Protein AF-A0A2G1X499-F1 (afdb_monomer_lite)

pLDDT: mean 79.34, std 10.53, range [50.34, 92.12]

Structure (mmCIF, N/CA/C/O backbone):
data_AF-A0A2G1X499-F1
#
_entry.id   AF-A0A2G1X499-F1
#
loop_
_atom_site.group_PDB
_atom_site.id
_atom_site.type_symbol
_atom_site.label_atom_id
_atom_site.label_alt_id
_atom_site.label_comp_id
_atom_site.label_asym_id
_atom_site.label_entity_id
_atom_site.label_seq_id
_atom_site.pdbx_PDB_ins_code
_atom_site.Cartn_x
_atom_site.Cartn_y
_atom_site.Cartn_z
_atom_site.occupancy
_atom_site.B_iso_or_equiv
_atom_site.auth_seq_id
_atom_site.auth_comp_id
_atom_site.auth_asym_id
_atom_site.auth_atom_id
_atom_site.pdbx_PDB_model_num
ATOM 1 N N . MET A 1 1 ? -20.278 14.173 -0.430 1.00 50.34 1 MET A N 1
ATOM 2 C CA . MET A 1 1 ? -18.853 13.889 -0.158 1.00 50.34 1 MET A CA 1
ATOM 3 C C . MET A 1 1 ? -18.603 12.448 -0.572 1.00 50.34 1 MET A C 1
ATOM 5 O O . MET A 1 1 ? -19.264 11.586 0.004 1.00 50.34 1 MET A O 1
ATOM 9 N N . PRO A 1 2 ? -17.792 12.165 -1.607 1.00 51.38 2 PRO A N 1
ATOM 10 C CA . PRO A 1 2 ? -17.475 10.784 -1.952 1.00 51.38 2 PRO A CA 1
ATOM 11 C C . PRO A 1 2 ? -16.777 10.159 -0.741 1.00 51.38 2 PRO A C 1
ATOM 13 O O . PRO A 1 2 ? -15.856 10.737 -0.170 1.00 51.38 2 PRO A O 1
ATOM 16 N N . SER A 1 3 ? -17.305 9.041 -0.250 1.00 63.50 3 SER A N 1
ATOM 17 C CA . SER A 1 3 ? -16.663 8.301 0.833 1.00 63.50 3 SER A CA 1
ATOM 18 C C . SER A 1 3 ? -15.533 7.489 0.217 1.00 63.50 3 SER A C 1
ATOM 20 O O . SER A 1 3 ? -15.728 6.313 -0.075 1.00 63.50 3 SER A O 1
ATOM 22 N N . ASP A 1 4 ? -14.381 8.120 -0.010 1.00 68.69 4 ASP A N 1
ATOM 23 C CA . ASP A 1 4 ? -13.176 7.444 -0.498 1.00 68.69 4 ASP A CA 1
ATOM 24 C C . ASP A 1 4 ? -12.610 6.561 0.622 1.00 68.69 4 ASP A C 1
ATOM 26 O O . ASP A 1 4 ? -11.713 6.919 1.390 1.00 68.69 4 ASP A O 1
ATOM 30 N N . ARG A 1 5 ? -13.239 5.396 0.777 1.00 76.94 5 ARG A N 1
ATOM 31 C CA . ARG A 1 5 ? -12.830 4.319 1.671 1.00 76.94 5 ARG A CA 1
ATOM 32 C C . ARG A 1 5 ? -12.346 3.165 0.811 1.00 76.94 5 ARG A C 1
ATOM 34 O O . ARG A 1 5 ? -13.099 2.644 -0.009 1.00 76.94 5 ARG A O 1
ATOM 41 N N . LEU A 1 6 ? -11.106 2.751 1.021 1.00 78.81 6 LEU A N 1
ATOM 42 C CA . LEU A 1 6 ? -10.535 1.563 0.397 1.00 78.81 6 LEU A CA 1
ATOM 43 C C . LEU A 1 6 ? -10.505 0.414 1.400 1.00 78.81 6 LEU A C 1
ATOM 45 O O . LEU A 1 6 ? -10.636 0.620 2.602 1.00 78.81 6 LEU A O 1
ATOM 49 N N . ARG A 1 7 ? -10.376 -0.821 0.922 1.00 84.94 7 ARG A N 1
ATOM 50 C CA . ARG A 1 7 ? -10.256 -1.981 1.809 1.00 84.94 7 ARG A CA 1
ATOM 51 C C . ARG A 1 7 ? -8.790 -2.250 2.095 1.00 84.94 7 ARG A C 1
ATOM 53 O O . ARG A 1 7 ? -7.953 -2.162 1.200 1.00 84.94 7 ARG A O 1
ATOM 60 N N . CYS A 1 8 ? -8.485 -2.586 3.341 1.00 86.25 8 CYS A N 1
ATOM 61 C CA . CYS A 1 8 ? -7.157 -3.043 3.711 1.00 86.25 8 CYS A CA 1
ATOM 62 C C . CYS A 1 8 ? -6.737 -4.251 2.855 1.00 86.25 8 CYS A C 1
ATOM 64 O O . CYS A 1 8 ? -7.546 -5.153 2.638 1.00 86.25 8 CYS A O 1
ATOM 66 N N . VAL A 1 9 ? -5.488 -4.292 2.380 1.00 82.69 9 VAL A N 1
ATOM 67 C CA . VAL A 1 9 ? -5.012 -5.409 1.535 1.00 82.69 9 VAL A CA 1
ATOM 68 C C . VAL A 1 9 ? -4.925 -6.722 2.315 1.00 82.69 9 VAL A C 1
ATOM 70 O O . VAL A 1 9 ? -5.097 -7.793 1.742 1.00 82.69 9 VAL A O 1
ATOM 73 N N . GLU A 1 10 ? -4.735 -6.618 3.631 1.00 87.00 10 GLU A N 1
ATOM 74 C CA . GLU A 1 10 ? -4.572 -7.756 4.531 1.00 87.00 10 GLU A CA 1
ATOM 75 C C . GLU A 1 10 ? -5.915 -8.190 5.137 1.00 87.00 10 GLU A C 1
ATOM 77 O O . GLU A 1 10 ? -6.438 -9.260 4.835 1.00 87.00 10 GLU A O 1
ATOM 82 N N . CYS A 1 11 ? -6.532 -7.337 5.964 1.00 90.12 11 CYS A N 1
ATOM 83 C CA . CYS A 1 11 ? -7.751 -7.694 6.698 1.00 90.12 11 CYS A CA 1
ATOM 84 C C . CYS A 1 11 ? -9.053 -7.367 5.955 1.00 90.12 11 CYS A C 1
ATOM 86 O O . CYS A 1 11 ? -10.126 -7.718 6.434 1.00 90.12 11 CYS A O 1
ATOM 88 N N . ARG A 1 12 ? -8.981 -6.691 4.798 1.00 85.50 12 ARG A N 1
ATOM 89 C CA . ARG A 1 12 ? -10.132 -6.278 3.965 1.00 85.50 12 ARG A CA 1
ATOM 90 C C . ARG A 1 12 ? -11.149 -5.355 4.636 1.00 85.50 12 ARG A C 1
ATOM 92 O O . ARG A 1 12 ? -12.186 -5.065 4.035 1.00 85.50 12 ARG A O 1
ATOM 99 N N . GLU A 1 13 ? -10.833 -4.850 5.821 1.00 87.56 13 GLU A N 1
ATOM 100 C CA . GLU A 1 13 ? -11.657 -3.877 6.529 1.00 87.56 13 GLU A CA 1
ATOM 101 C C . GLU A 1 13 ? -11.643 -2.527 5.784 1.00 87.56 13 GLU A C 1
ATOM 103 O O . GLU A 1 13 ? -10.592 -2.143 5.250 1.00 87.56 13 GLU A O 1
ATOM 108 N N . PRO A 1 14 ? -12.775 -1.804 5.694 1.00 83.94 14 PRO A N 1
ATOM 109 C CA . PRO A 1 14 ? -12.825 -0.462 5.128 1.00 83.94 14 PRO A CA 1
ATOM 110 C C . PRO A 1 14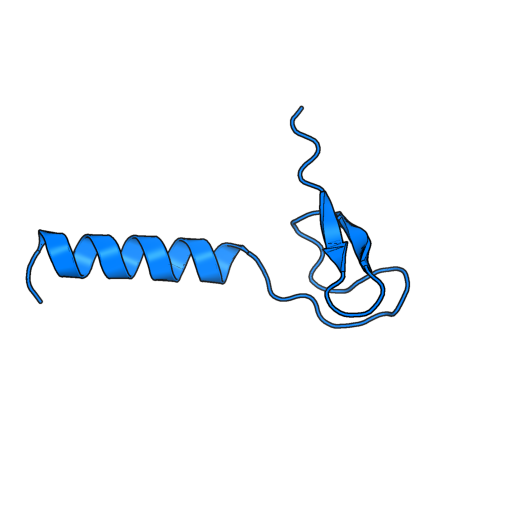 ? -11.989 0.522 5.950 1.00 83.94 14 PRO A C 1
ATOM 112 O O . PRO A 1 14 ? -12.209 0.727 7.139 1.00 83.94 14 PRO A O 1
ATOM 115 N N . ILE A 1 15 ? -1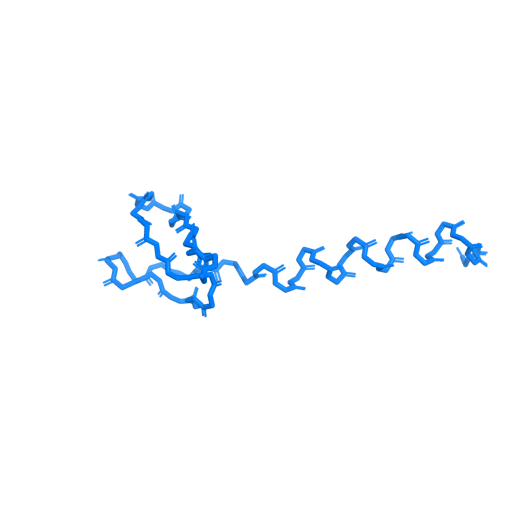1.065 1.194 5.279 1.00 83.75 15 ILE A N 1
ATOM 116 C CA . ILE A 1 15 ? -10.178 2.211 5.834 1.00 83.75 15 ILE A CA 1
ATOM 117 C C . ILE A 1 15 ? -10.218 3.470 4.953 1.00 83.75 15 ILE A C 1
ATOM 119 O O . ILE A 1 15 ? -10.601 3.385 3.784 1.00 83.75 15 ILE A O 1
ATOM 123 N N . PRO A 1 16 ? -9.854 4.655 5.470 1.00 80.88 16 PRO A N 1
ATOM 124 C CA . PRO A 1 16 ? -9.821 5.856 4.641 1.00 80.88 16 PRO A CA 1
ATOM 125 C C . PRO A 1 16 ? -8.727 5.756 3.567 1.00 80.88 16 PRO A C 1
ATOM 127 O O . PRO A 1 16 ? -7.688 5.142 3.796 1.00 80.88 16 PRO A O 1
ATOM 130 N N . VAL A 1 17 ? -8.958 6.369 2.402 1.00 77.12 17 VAL A N 1
ATOM 131 C CA . VAL A 1 17 ? -8.028 6.358 1.254 1.00 77.12 17 VAL A CA 1
ATOM 132 C C . VAL A 1 17 ? -6.625 6.880 1.590 1.00 77.12 17 VAL A C 1
ATOM 134 O O . VAL A 1 17 ? -5.632 6.391 1.056 1.00 77.12 17 VAL A O 1
ATOM 137 N N . ASP A 1 18 ? -6.542 7.806 2.546 1.00 74.44 18 ASP A N 1
ATOM 138 C CA . ASP A 1 18 ? -5.291 8.407 3.016 1.00 74.44 18 ASP A CA 1
ATOM 139 C C . ASP A 1 18 ? -4.655 7.658 4.202 1.00 74.44 18 ASP A C 1
ATOM 141 O O . ASP A 1 18 ? -3.605 8.068 4.711 1.00 74.44 18 ASP A O 1
ATOM 145 N N . ALA A 1 19 ? -5.261 6.561 4.681 1.00 76.06 19 ALA A N 1
ATOM 146 C CA . ALA A 1 19 ? -4.647 5.750 5.730 1.00 76.06 19 ALA A CA 1
ATOM 147 C C . ALA A 1 19 ? -3.393 5.062 5.191 1.00 76.06 19 ALA A C 1
ATOM 149 O O . ALA A 1 19 ? -3.470 4.102 4.430 1.00 76.06 19 ALA A O 1
ATOM 150 N N . ARG A 1 20 ? -2.227 5.500 5.677 1.00 79.19 20 ARG A N 1
ATOM 151 C CA . ARG A 1 20 ? -0.941 4.816 5.459 1.00 79.19 20 ARG A CA 1
ATOM 152 C C . ARG A 1 20 ? -0.811 3.525 6.267 1.00 79.19 20 ARG A C 1
ATOM 154 O O . ARG A 1 20 ? -0.007 2.666 5.930 1.00 79.19 20 ARG A O 1
ATOM 161 N N . ILE A 1 21 ? -1.572 3.402 7.353 1.00 83.81 21 ILE A N 1
ATOM 162 C CA . ILE A 1 21 ? -1.557 2.251 8.257 1.00 83.81 21 ILE A CA 1
ATOM 163 C C . ILE A 1 21 ? -3.005 1.870 8.549 1.00 83.81 21 ILE A C 1
ATOM 165 O O . ILE A 1 21 ? -3.815 2.729 8.900 1.00 83.81 21 ILE A O 1
ATOM 169 N N . CYS A 1 22 ? -3.341 0.588 8.418 1.00 86.81 22 CYS A N 1
ATOM 170 C CA . CYS A 1 22 ? -4.670 0.102 8.766 1.00 86.81 22 CYS A CA 1
ATOM 171 C C . CYS A 1 22 ? -4.905 0.218 10.288 1.00 86.81 22 CYS A C 1
ATOM 173 O O . CYS A 1 22 ? -4.127 -0.350 11.054 1.00 86.81 22 CYS A O 1
ATOM 175 N N . PRO A 1 23 ? -5.986 0.863 10.766 1.00 83.00 23 PRO A N 1
ATOM 176 C CA . PRO A 1 23 ? -6.269 0.965 12.200 1.00 83.00 23 PRO A CA 1
ATOM 177 C C . PRO A 1 23 ? -6.656 -0.376 12.846 1.00 83.00 23 PRO A C 1
ATOM 179 O O . PRO A 1 23 ? -6.590 -0.503 14.064 1.00 83.00 23 PRO A O 1
ATOM 182 N N . HIS A 1 24 ? -7.033 -1.380 12.051 1.00 86.81 24 HIS A N 1
ATOM 183 C CA . HIS A 1 24 ? -7.495 -2.675 12.554 1.00 86.81 24 HIS A CA 1
ATOM 184 C C . HIS A 1 24 ? -6.352 -3.678 12.723 1.00 86.81 24 HIS A C 1
ATOM 186 O O . HIS A 1 24 ? -6.177 -4.244 13.797 1.00 86.81 24 HIS A O 1
ATOM 192 N N . CYS A 1 25 ? -5.552 -3.889 11.675 1.00 90.00 25 CYS A N 1
ATOM 193 C CA . CYS A 1 25 ? -4.463 -4.871 11.684 1.00 90.00 25 CYS A CA 1
ATOM 194 C C . CYS A 1 25 ? -3.065 -4.244 11.749 1.00 90.00 25 CYS A C 1
ATOM 196 O O . CYS A 1 25 ? -2.080 -4.971 11.836 1.00 90.00 25 CYS A O 1
ATOM 198 N N . ARG A 1 26 ? -2.960 -2.908 11.704 1.00 87.06 26 ARG A N 1
ATOM 199 C CA . ARG A 1 26 ? -1.693 -2.155 11.671 1.00 87.06 26 ARG A CA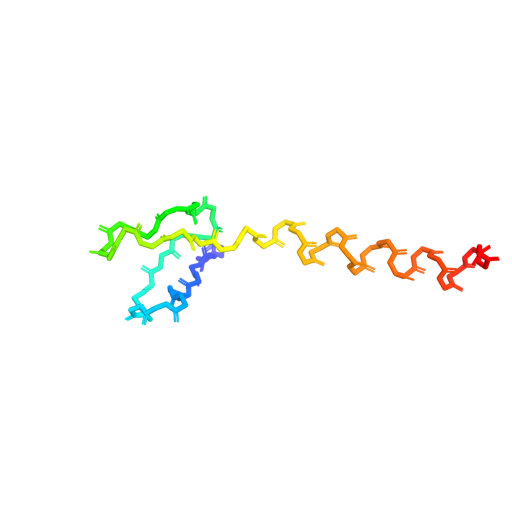 1
ATOM 200 C C . ARG A 1 26 ? -0.778 -2.483 10.487 1.00 87.06 26 ARG A C 1
ATOM 202 O O . ARG A 1 26 ? 0.393 -2.116 10.511 1.00 87.06 26 ARG A O 1
ATOM 209 N N . THR A 1 27 ? -1.309 -3.107 9.433 1.00 84.69 27 THR A N 1
ATOM 210 C CA . THR A 1 27 ? -0.555 -3.304 8.191 1.00 84.69 27 THR A CA 1
ATOM 211 C C . THR A 1 27 ? -0.310 -1.974 7.481 1.00 84.69 27 THR A C 1
ATOM 213 O O . THR A 1 27 ? -1.140 -1.058 7.549 1.00 84.69 27 THR A O 1
ATOM 216 N N . ILE A 1 28 ? 0.827 -1.878 6.797 1.00 82.62 28 ILE A N 1
ATOM 217 C CA . ILE A 1 28 ? 1.197 -0.712 5.997 1.00 82.62 28 ILE A CA 1
ATOM 218 C C . ILE A 1 28 ? 0.402 -0.776 4.697 1.00 82.62 28 ILE A C 1
ATOM 220 O O . ILE A 1 28 ? 0.474 -1.749 3.950 1.00 82.62 28 ILE A O 1
ATOM 224 N N . GLN A 1 29 ? -0.372 0.269 4.439 1.00 81.81 29 GLN A N 1
ATOM 225 C CA . GLN A 1 29 ? -1.215 0.363 3.262 1.00 81.81 29 GLN A CA 1
ATOM 226 C C . GLN A 1 29 ? -0.462 1.075 2.135 1.00 81.81 29 GLN A C 1
ATOM 228 O O . GLN A 1 29 ? 0.110 2.145 2.373 1.00 81.81 29 GLN A O 1
ATOM 233 N N . PRO A 1 30 ? -0.454 0.512 0.912 1.00 70.38 30 PRO A N 1
ATOM 234 C CA . PRO A 1 30 ? 0.110 1.193 -0.243 1.00 70.38 30 PRO A CA 1
ATOM 235 C C . PRO A 1 30 ? -0.702 2.463 -0.511 1.00 70.38 30 PRO A C 1
ATOM 237 O O . PRO A 1 30 ? -1.929 2.425 -0.599 1.00 70.38 30 PRO A O 1
ATOM 240 N N . SER A 1 31 ? -0.023 3.609 -0.579 1.00 66.56 31 SER A N 1
ATOM 241 C CA . SER A 1 31 ? -0.692 4.886 -0.811 1.00 66.56 31 SER A CA 1
ATOM 242 C C . SER A 1 31 ? -1.144 4.983 -2.276 1.00 66.56 31 SER A C 1
ATOM 244 O O . SER A 1 31 ? -0.285 4.892 -3.157 1.00 66.56 31 SER A O 1
ATOM 246 N N . PRO A 1 32 ? -2.429 5.267 -2.553 1.00 61.56 32 PRO A N 1
ATOM 247 C CA . PRO A 1 32 ? -2.983 5.338 -3.913 1.00 61.56 32 PRO A CA 1
ATOM 248 C C . PRO A 1 32 ? -2.404 6.478 -4.768 1.00 61.56 32 PRO A C 1
ATOM 250 O O . PRO A 1 32 ? -2.556 6.494 -5.986 1.00 61.56 32 PRO A O 1
ATOM 253 N N . LEU A 1 33 ? -1.686 7.421 -4.153 1.00 59.41 33 LEU A N 1
ATOM 254 C CA . LEU A 1 33 ? -0.954 8.473 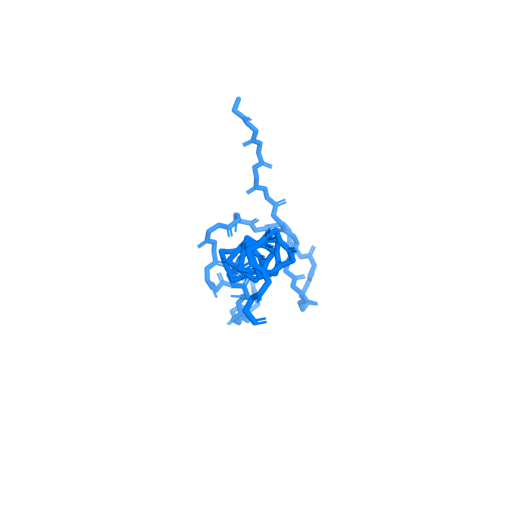-4.863 1.00 59.41 33 LEU A CA 1
ATOM 255 C C . LEU A 1 33 ? 0.176 7.924 -5.752 1.00 59.41 33 LEU A C 1
ATOM 257 O O . LEU A 1 33 ? 0.531 8.565 -6.739 1.00 59.41 33 LEU A O 1
ATOM 261 N N . LEU A 1 34 ? 0.725 6.746 -5.428 1.00 60.75 34 LEU A N 1
ATOM 262 C CA . LEU A 1 34 ? 1.732 6.091 -6.267 1.00 60.75 34 LEU A CA 1
ATOM 263 C C . LEU A 1 34 ? 1.122 5.586 -7.583 1.00 60.75 34 LEU A C 1
ATOM 265 O O . LEU A 1 34 ? 1.724 5.798 -8.632 1.00 60.75 34 LEU A O 1
ATOM 269 N N . ASP A 1 35 ? -0.085 5.014 -7.553 1.00 65.25 35 ASP A N 1
ATOM 270 C CA . ASP A 1 35 ? -0.786 4.553 -8.761 1.00 65.25 35 ASP A CA 1
ATOM 271 C C . ASP A 1 35 ? -1.108 5.709 -9.713 1.00 65.25 35 ASP A C 1
ATOM 273 O O . ASP A 1 35 ? -0.845 5.627 -10.913 1.00 65.25 35 ASP A O 1
ATOM 277 N N . VAL A 1 36 ? -1.604 6.832 -9.183 1.00 74.12 36 VAL A N 1
ATOM 278 C CA . VAL A 1 36 ? -1.893 8.023 -10.000 1.00 74.12 36 VAL A CA 1
ATOM 279 C C . VAL A 1 36 ? -0.612 8.575 -10.633 1.00 74.12 36 VAL A C 1
ATOM 281 O O . VAL A 1 36 ? -0.611 8.919 -11.814 1.00 74.12 36 VAL A O 1
ATOM 284 N N . GLY A 1 37 ? 0.493 8.614 -9.883 1.00 77.62 37 GLY A N 1
ATOM 285 C CA . GLY A 1 37 ? 1.788 9.066 -10.393 1.00 77.62 37 GLY A CA 1
ATOM 286 C C . GLY A 1 37 ? 2.309 8.210 -11.551 1.00 77.62 37 GLY A C 1
ATOM 287 O O . GLY A 1 37 ? 2.756 8.758 -12.559 1.00 77.62 37 GLY A O 1
ATOM 288 N N . VAL A 1 38 ? 2.199 6.881 -11.447 1.00 80.81 38 VAL A N 1
ATOM 289 C CA . VAL A 1 38 ? 2.632 5.948 -12.502 1.00 80.81 38 VAL A CA 1
ATOM 290 C C . VAL A 1 38 ? 1.767 6.085 -13.753 1.00 80.81 38 VAL A C 1
ATOM 292 O O . VAL A 1 38 ? 2.305 6.139 -14.858 1.00 80.81 38 VAL A O 1
ATOM 295 N N . VAL A 1 39 ? 0.443 6.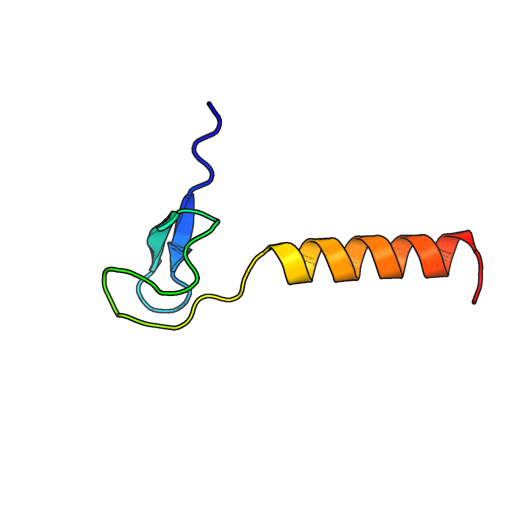196 -13.601 1.00 84.12 39 VAL A N 1
ATOM 296 C CA . VAL A 1 39 ? -0.469 6.376 -14.742 1.00 84.12 39 VAL A CA 1
ATOM 297 C C . VAL A 1 39 ? -0.179 7.690 -15.468 1.00 84.12 39 VAL A C 1
ATOM 299 O O . VAL A 1 39 ? -0.046 7.693 -16.690 1.00 84.12 39 VAL A O 1
ATOM 302 N N . VAL A 1 40 ? -0.022 8.799 -14.738 1.00 85.81 40 VAL A N 1
ATOM 303 C CA . VAL A 1 40 ? 0.286 10.110 -15.335 1.00 85.81 40 VAL A CA 1
ATOM 304 C C . VAL A 1 40 ? 1.639 10.091 -16.044 1.00 85.81 40 VAL A C 1
ATOM 306 O O . VAL A 1 40 ? 1.731 10.551 -17.181 1.00 85.81 40 VAL A O 1
ATOM 309 N N . ALA A 1 41 ? 2.673 9.522 -15.418 1.00 85.50 41 ALA A N 1
ATOM 310 C CA . ALA A 1 41 ? 3.995 9.400 -16.027 1.00 85.50 41 ALA A CA 1
ATOM 311 C C . ALA A 1 41 ? 3.965 8.532 -17.298 1.00 85.50 41 ALA A C 1
ATOM 313 O O . ALA A 1 41 ? 4.556 8.908 -18.309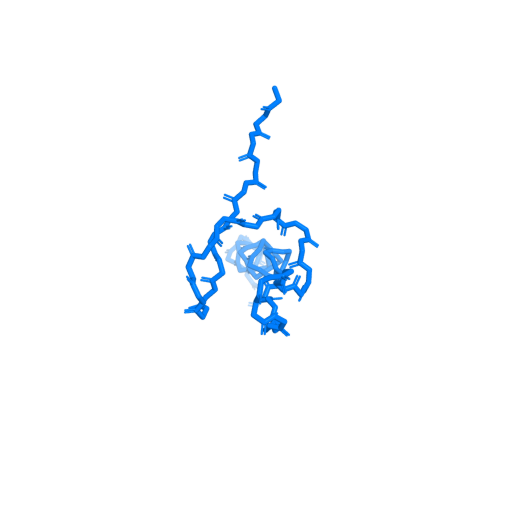 1.00 85.50 41 ALA A O 1
ATOM 314 N N . GLY A 1 42 ? 3.235 7.412 -17.273 1.00 87.88 42 GLY A N 1
ATOM 315 C CA . GLY A 1 42 ? 3.072 6.526 -18.426 1.00 87.88 42 GLY A CA 1
ATOM 316 C C . GLY A 1 42 ? 2.339 7.195 -19.589 1.00 87.88 42 GLY A C 1
ATOM 317 O O . GLY A 1 42 ? 2.802 7.133 -20.726 1.00 87.88 42 GLY A O 1
ATOM 318 N N . VAL A 1 43 ? 1.232 7.894 -19.315 1.00 92.00 43 VAL A N 1
ATOM 319 C CA . VAL A 1 43 ? 0.496 8.654 -20.340 1.00 92.00 43 VAL A CA 1
ATOM 320 C C . VAL A 1 43 ? 1.366 9.771 -20.918 1.00 92.00 43 VAL A C 1
ATOM 322 O O . VAL A 1 43 ? 1.383 9.961 -22.131 1.00 92.00 43 VAL A O 1
ATOM 325 N N . PHE A 1 44 ? 2.131 10.480 -20.084 1.00 91.62 44 PHE A N 1
ATOM 326 C CA . PHE A 1 44 ? 3.045 11.522 -20.550 1.00 91.62 44 PHE A CA 1
ATOM 327 C C . PHE A 1 44 ? 4.138 10.951 -21.464 1.00 91.62 44 PHE A C 1
ATOM 329 O O . PHE A 1 44 ? 4.365 11.484 -22.546 1.00 91.62 44 PHE A O 1
ATOM 336 N N . ALA A 1 45 ? 4.766 9.835 -21.088 1.00 91.00 45 ALA A N 1
ATOM 337 C CA . ALA A 1 45 ? 5.773 9.185 -21.925 1.00 91.00 45 ALA A CA 1
ATOM 338 C C . ALA A 1 45 ? 5.206 8.746 -23.286 1.00 91.00 45 ALA A C 1
ATOM 340 O O . ALA A 1 45 ? 5.844 8.961 -24.313 1.00 91.00 45 ALA A O 1
ATOM 341 N N . LEU A 1 46 ? 3.977 8.216 -23.312 1.00 89.31 46 LEU A N 1
ATOM 342 C CA . LEU A 1 46 ? 3.293 7.839 -24.552 1.00 89.31 46 LEU A CA 1
ATOM 343 C C . LEU A 1 46 ? 2.975 9.039 -25.455 1.00 89.31 46 LEU A C 1
ATOM 345 O O . LEU A 1 46 ? 3.103 8.933 -26.671 1.00 89.31 46 LEU A O 1
ATOM 349 N N . LEU A 1 47 ? 2.545 10.167 -24.881 1.00 92.12 47 LEU A N 1
ATOM 350 C CA . LEU A 1 47 ? 2.177 11.361 -25.649 1.00 92.12 47 LEU A CA 1
ATOM 351 C C . LEU A 1 47 ? 3.393 12.144 -26.158 1.00 92.12 47 LEU A C 1
ATOM 353 O O . LEU A 1 47 ? 3.336 12.708 -27.248 1.00 92.12 47 LEU A O 1
ATOM 357 N N . PHE A 1 48 ? 4.469 12.200 -25.370 1.00 91.31 48 PHE A N 1
ATOM 358 C CA . PHE A 1 48 ? 5.648 13.020 -25.665 1.00 91.31 48 PHE A CA 1
ATOM 359 C C . PHE A 1 48 ? 6.839 12.225 -26.223 1.00 91.31 48 PHE A C 1
ATOM 361 O O . PHE A 1 48 ? 7.789 12.844 -26.696 1.00 91.31 48 PHE A O 1
ATOM 368 N N . GLY A 1 49 ? 6.779 10.888 -26.233 1.00 77.94 49 GLY A N 1
ATOM 369 C CA . GLY A 1 49 ? 7.719 10.027 -26.959 1.00 77.94 49 GLY A CA 1
ATOM 370 C C . GLY A 1 49 ? 9.160 10.060 -26.443 1.00 77.94 49 GLY A C 1
ATOM 371 O O . GLY A 1 49 ? 10.082 10.124 -27.255 1.00 77.94 49 GLY A O 1
ATOM 372 N N . VAL A 1 50 ? 9.348 10.054 -25.118 1.00 66.19 50 VAL A N 1
ATOM 373 C CA . VAL A 1 50 ? 10.674 9.886 -24.484 1.00 66.19 50 VAL A CA 1
ATOM 374 C C . VAL A 1 50 ? 11.182 8.452 -24.553 1.00 66.19 50 VAL A C 1
ATOM 376 O O . VAL A 1 50 ? 10.345 7.522 -24.499 1.00 66.19 50 VAL A O 1
#

Secondary structure (DSSP, 8-state):
----EEEPTTT--EEETT-SB-TTT-PBPPPTHHHHHHHHHHHHHHHHT-

Sequence (50 aa):
MPSDRLRCVECREPIPVDARICPHCRTIQPSPLLDVGVVVAGVFALLFGV

Foldseek 3Di:
DPQQWAAAPPPRHTDHLQDQADPPPRDGGDRCVVVVVVVVVVVCCVVVVD

Radius of gyration: 14.49 Å; chains: 1; bounding box: 30×22×40 Å